Protein AF-W1XXR9-F1 (afdb_monomer_lite)

Radius of gyration: 25.76 Å; chains: 1; bounding box: 53×36×59 Å

Foldseek 3Di:
DLVVCVVVVHDDDDQFPDDDSVPDDDDDWGAGDPPPPRGRPTDVVSVVVVQVVCVVVVVDHDDDDDPDDDDDPDDPDPPDQDQQKDQDPVRDIDGDDPVPDDPDD

InterPro domains:
  IPR002300 Aminoacyl-tRNA synthetase, class Ia [PF00133] (65-92)
  IPR002302 Leucine-tRNA ligase [PTHR43740] (1-105)
  IPR009008 Valyl/Leucyl/Isoleucyl-tRNA synthetase, editing domain [G3DSA:3.90.740.10] (1-72)
  IPR009008 Valyl/Leucyl/Isoleucyl-tRNA synthetase, editing domain [SSF50677] (1-66)
  IPR025709 Leucyl-tRNA synthetase, editing domain [PF13603] (1-55)

Sequence (105 aa):
DWEFAKQFSLPIVEVLEGGNVAEAAYTEDGLHVNSDFLNGLNKEEAIAKIVSWLEEKGFGQEKVTYRLRDWLFSRQRYWGEPIPIIHWEDGTSTAVPESELPLVL

Secondary structure (DSSP, 8-state):
-HHHHHHTT------BTT--TTTS---S---B-S-GGGTT--HHHHHHHHHHHHHHTTS-------S--------S-SSSPPP-EEE-TTS-EEEPPGGG-----

Structure (mmCIF, N/CA/C/O backbone):
data_AF-W1XXR9-F1
#
_entry.id   AF-W1XXR9-F1
#
loop_
_atom_site.group_PDB
_atom_site.id
_atom_site.type_symbol
_atom_site.label_atom_id
_atom_site.label_alt_id
_atom_site.label_comp_id
_atom_site.label_asym_id
_atom_site.label_entity_id
_atom_site.label_seq_id
_atom_site.pdbx_PDB_ins_code
_atom_site.Cartn_x
_atom_site.Cartn_y
_atom_site.Cartn_z
_atom_site.occupancy
_atom_site.B_iso_or_equiv
_atom_site.auth_seq_id
_atom_site.auth_comp_id
_atom_site.auth_asym_id
_atom_site.auth_atom_id
_atom_site.pdbx_PDB_model_num
ATOM 1 N N . ASP A 1 1 ? 3.144 -12.003 -11.633 1.00 92.12 1 ASP A N 1
ATOM 2 C CA . ASP A 1 1 ? 2.801 -11.377 -12.931 1.00 92.12 1 ASP A CA 1
ATOM 3 C C . ASP A 1 1 ? 3.331 -12.143 -14.128 1.00 92.12 1 ASP A C 1
ATOM 5 O O . ASP A 1 1 ? 2.518 -12.580 -14.928 1.00 92.12 1 ASP A O 1
ATOM 9 N N . TRP A 1 2 ? 4.641 -12.387 -14.238 1.00 94.62 2 TRP A N 1
ATOM 10 C CA . TRP A 1 2 ? 5.216 -13.131 -15.371 1.00 94.62 2 TRP A CA 1
ATOM 11 C C . TRP A 1 2 ? 4.594 -14.519 -15.599 1.00 94.62 2 TRP A C 1
ATOM 13 O O . TRP A 1 2 ? 4.170 -14.826 -16.710 1.00 94.62 2 TRP A O 1
ATOM 23 N N . GLU A 1 3 ? 4.460 -15.333 -14.544 1.00 94.38 3 GLU A N 1
ATOM 24 C CA . GLU A 1 3 ? 3.844 -16.669 -14.641 1.00 94.38 3 GLU A CA 1
ATOM 25 C C . GLU A 1 3 ? 2.392 -16.595 -15.131 1.00 94.38 3 GLU A C 1
ATOM 27 O O . GLU A 1 3 ? 1.986 -17.354 -16.009 1.00 94.38 3 GLU A O 1
ATOM 32 N N . PHE A 1 4 ? 1.629 -15.633 -14.605 1.00 96.94 4 PHE A N 1
ATOM 33 C CA . PHE A 1 4 ? 0.248 -15.382 -15.005 1.00 96.94 4 PHE A CA 1
ATOM 34 C C . PHE A 1 4 ? 0.176 -14.949 -16.475 1.00 96.94 4 PHE A C 1
ATOM 36 O O . PHE A 1 4 ? -0.567 -15.535 -17.257 1.00 96.94 4 PHE A O 1
ATOM 43 N N . ALA A 1 5 ? 0.994 -13.978 -16.886 1.00 96.31 5 ALA A N 1
ATOM 44 C CA . ALA A 1 5 ? 1.048 -13.521 -18.270 1.00 96.31 5 ALA A CA 1
ATOM 45 C C . ALA A 1 5 ? 1.404 -14.664 -19.231 1.00 96.31 5 ALA A C 1
ATOM 47 O O . ALA A 1 5 ? 0.758 -14.815 -20.264 1.00 96.31 5 ALA A O 1
ATOM 48 N N . LYS A 1 6 ? 2.351 -15.533 -18.858 1.00 94.31 6 LYS A N 1
ATOM 49 C CA . LYS A 1 6 ? 2.723 -16.713 -19.645 1.00 94.31 6 LYS A CA 1
ATOM 50 C C . LYS A 1 6 ? 1.583 -17.725 -19.747 1.00 94.31 6 LYS A C 1
ATOM 52 O O . LYS A 1 6 ? 1.295 -18.207 -20.840 1.00 94.31 6 LYS A O 1
ATOM 57 N N . GLN A 1 7 ? 0.910 -18.020 -18.636 1.00 96.94 7 GLN A N 1
ATOM 58 C CA . GLN A 1 7 ? -0.226 -18.945 -18.609 1.00 96.94 7 GLN A CA 1
ATOM 59 C C . GLN A 1 7 ? -1.379 -18.465 -19.500 1.00 96.94 7 GLN A C 1
ATOM 61 O O . GLN A 1 7 ? -2.002 -19.271 -20.189 1.00 96.94 7 GLN A O 1
ATOM 66 N N . PHE A 1 8 ? -1.653 -17.161 -19.503 1.00 97.25 8 PHE A N 1
ATOM 67 C CA . PHE A 1 8 ? -2.769 -16.566 -20.241 1.00 97.25 8 PHE A CA 1
ATOM 68 C C . PHE A 1 8 ? -2.366 -15.943 -21.584 1.00 97.25 8 PHE A C 1
ATOM 70 O O . PHE A 1 8 ? -3.191 -15.294 -22.220 1.00 97.25 8 PHE A O 1
ATOM 77 N N . SER A 1 9 ? -1.129 -16.168 -22.043 1.00 95.06 9 SER A N 1
ATOM 78 C CA . SER A 1 9 ? -0.599 -15.622 -23.305 1.00 95.06 9 SER A CA 1
ATOM 79 C C . SER A 1 9 ? -0.758 -14.099 -23.431 1.00 95.06 9 SER A C 1
ATOM 81 O O . SER A 1 9 ? -1.092 -13.578 -24.496 1.00 95.06 9 SER A O 1
ATOM 83 N N . LEU A 1 10 ? -0.538 -13.377 -22.332 1.00 96.31 10 LEU A N 1
ATOM 84 C CA . LEU A 1 10 ? -0.545 -11.918 -22.308 1.00 96.31 10 LEU A CA 1
ATOM 85 C C . LEU A 1 10 ? 0.823 -11.363 -22.741 1.00 96.31 10 LEU A C 1
ATOM 87 O O . LEU A 1 10 ? 1.845 -12.010 -22.497 1.00 96.31 10 LEU A O 1
ATOM 91 N N . PRO A 1 11 ? 0.873 -10.162 -23.350 1.00 94.69 11 PRO A N 1
ATOM 92 C CA . PRO A 1 11 ? 2.131 -9.524 -23.720 1.00 94.69 11 PRO A CA 1
ATOM 93 C C . PRO A 1 11 ? 3.033 -9.276 -22.506 1.00 94.69 11 PRO A C 1
ATOM 95 O O . PRO A 1 11 ? 2.577 -8.775 -21.478 1.00 94.69 11 PRO A O 1
ATOM 98 N N . ILE A 1 12 ? 4.322 -9.580 -22.654 1.00 94.69 12 ILE A N 1
ATOM 99 C CA . ILE A 1 12 ? 5.363 -9.287 -21.665 1.00 94.69 12 ILE A CA 1
ATOM 100 C C . ILE A 1 12 ? 6.339 -8.313 -22.325 1.00 94.69 12 ILE A C 1
ATOM 102 O O . ILE A 1 12 ? 6.987 -8.664 -23.309 1.00 94.69 12 ILE A O 1
ATOM 106 N N . VAL A 1 13 ? 6.399 -7.084 -21.812 1.00 92.75 13 VAL A N 1
ATOM 107 C CA . VAL A 1 13 ? 7.263 -6.016 -22.331 1.00 92.75 13 VAL A CA 1
ATOM 108 C C . VAL A 1 13 ? 8.407 -5.795 -21.354 1.00 92.75 13 VAL A C 1
ATOM 110 O O . VAL A 1 13 ? 8.188 -5.631 -20.156 1.00 92.75 13 VAL A O 1
ATOM 113 N N . GLU A 1 1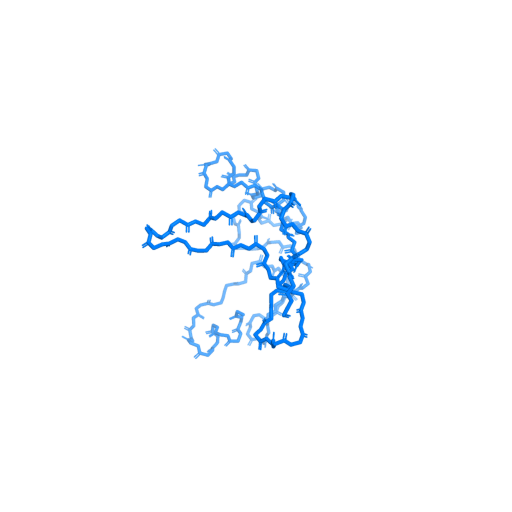4 ? 9.627 -5.795 -21.874 1.00 92.88 14 GLU A N 1
ATOM 114 C CA . GLU A 1 14 ? 10.818 -5.464 -21.104 1.00 92.88 14 GLU A CA 1
ATOM 115 C C . GLU A 1 14 ? 10.910 -3.951 -20.895 1.00 92.88 14 GLU A C 1
ATOM 117 O O . GLU A 1 14 ? 10.875 -3.184 -21.860 1.00 92.88 14 GLU A O 1
ATOM 122 N N . VAL A 1 15 ? 11.043 -3.536 -19.634 1.00 94.19 15 VAL A N 1
ATOM 123 C CA . VAL A 1 15 ? 11.200 -2.124 -19.243 1.00 94.19 15 VAL A CA 1
ATOM 124 C C . VAL A 1 15 ? 12.493 -1.842 -18.475 1.00 94.19 15 VAL A C 1
ATOM 126 O O . VAL A 1 15 ? 12.798 -0.685 -18.207 1.00 94.19 15 VAL A O 1
ATOM 129 N N . LEU A 1 16 ? 13.263 -2.879 -18.141 1.00 92.94 16 LEU A N 1
ATOM 130 C CA . LEU A 1 16 ? 14.564 -2.796 -17.476 1.00 92.94 16 LEU A CA 1
ATOM 131 C C . LEU A 1 16 ? 15.566 -3.660 -18.240 1.00 92.94 16 LEU A C 1
ATOM 133 O O . LEU A 1 16 ? 15.253 -4.799 -18.580 1.00 92.94 16 LEU A O 1
ATOM 137 N N . GLU A 1 17 ? 16.761 -3.131 -18.483 1.00 91.88 17 GLU A N 1
ATOM 138 C CA . GLU A 1 17 ? 17.855 -3.884 -19.100 1.00 91.88 17 GLU A CA 1
ATOM 139 C C . GLU A 1 17 ? 18.424 -4.955 -18.159 1.00 91.88 17 GLU A C 1
ATOM 141 O O . GLU A 1 17 ? 18.409 -4.805 -16.938 1.00 91.88 17 GLU A O 1
ATOM 146 N N . GLY A 1 18 ? 19.010 -6.005 -18.744 1.00 83.94 18 GLY A N 1
ATOM 147 C CA . GLY A 1 18 ? 19.790 -7.018 -18.020 1.00 83.94 18 GLY A CA 1
ATOM 148 C C . GLY A 1 18 ? 19.042 -8.317 -17.711 1.00 83.94 18 GLY A C 1
ATOM 149 O O . GLY A 1 18 ? 19.646 -9.249 -17.178 1.00 83.94 18 GLY A O 1
ATOM 150 N N . GLY A 1 19 ? 17.759 -8.404 -18.066 1.00 83.00 19 GLY A N 1
ATOM 151 C CA . GLY A 1 19 ? 16.938 -9.603 -17.916 1.00 83.00 19 GLY A CA 1
ATOM 152 C C . GLY A 1 19 ? 16.718 -10.381 -19.215 1.00 83.00 19 GLY A C 1
ATOM 153 O O . GLY A 1 19 ? 17.071 -9.943 -20.304 1.00 83.00 19 GLY A O 1
ATOM 154 N N . ASN A 1 20 ? 16.092 -11.556 -19.096 1.00 87.06 20 ASN A N 1
ATOM 155 C CA . ASN A 1 20 ? 15.488 -12.265 -20.223 1.00 87.06 20 ASN A CA 1
ATOM 156 C C . ASN A 1 20 ? 14.029 -12.598 -19.890 1.00 87.06 20 ASN A C 1
ATOM 158 O O . ASN A 1 20 ? 13.735 -13.593 -19.220 1.00 87.06 20 ASN A O 1
ATOM 162 N N . VAL A 1 21 ? 13.109 -11.781 -20.407 1.00 86.19 21 VAL A N 1
ATOM 163 C CA . VAL A 1 21 ? 11.664 -11.926 -20.172 1.00 86.19 21 VAL A CA 1
ATOM 164 C C . VAL A 1 21 ? 11.071 -13.227 -20.725 1.00 86.19 21 VAL A C 1
ATOM 166 O O . VAL A 1 21 ? 9.950 -13.574 -20.365 1.00 86.19 21 VAL A O 1
ATOM 169 N N . ALA A 1 22 ? 11.776 -13.975 -21.581 1.00 84.06 22 ALA A N 1
ATOM 170 C CA . ALA A 1 22 ? 11.312 -15.283 -22.051 1.00 84.06 22 ALA A CA 1
ATOM 171 C C . ALA A 1 22 ? 11.514 -16.398 -21.006 1.00 84.06 22 ALA A C 1
ATOM 173 O O . ALA A 1 22 ? 10.790 -17.402 -21.017 1.00 84.06 22 ALA A O 1
ATOM 174 N N . GLU A 1 23 ? 12.474 -16.220 -20.097 1.00 88.88 23 GLU A N 1
ATOM 175 C CA . GLU A 1 23 ? 12.878 -17.221 -19.106 1.00 88.88 23 GLU A CA 1
ATOM 176 C C . GLU A 1 23 ? 12.270 -16.959 -17.729 1.00 88.88 23 GLU A C 1
ATOM 178 O O . GLU A 1 23 ? 11.730 -17.889 -17.128 1.00 88.88 23 GLU A O 1
ATOM 183 N N . ALA A 1 24 ? 12.330 -15.712 -17.249 1.00 91.44 24 ALA A N 1
ATOM 184 C CA . ALA A 1 24 ? 11.826 -15.321 -15.935 1.00 91.44 24 ALA A CA 1
ATOM 185 C C . ALA A 1 24 ? 11.537 -13.811 -15.845 1.00 91.44 24 ALA A C 1
ATOM 187 O O . ALA A 1 24 ? 11.934 -13.022 -16.702 1.00 91.44 24 ALA A O 1
ATOM 188 N N . ALA A 1 25 ? 10.862 -13.399 -14.768 1.00 92.12 25 ALA A N 1
ATOM 189 C CA . ALA A 1 25 ? 10.764 -11.987 -14.407 1.00 92.12 25 ALA A CA 1
ATOM 190 C C . ALA A 1 25 ? 12.126 -11.463 -13.930 1.00 92.12 25 ALA A C 1
ATOM 192 O O . ALA A 1 25 ? 12.770 -12.098 -13.095 1.00 92.12 25 ALA A O 1
ATOM 193 N N . TYR A 1 26 ? 12.530 -10.287 -14.409 1.00 92.19 26 TYR A N 1
ATOM 194 C CA . TYR A 1 26 ? 13.707 -9.591 -13.898 1.00 92.19 26 TYR A CA 1
ATOM 195 C C . TYR A 1 26 ? 13.328 -8.755 -12.668 1.00 92.19 26 TYR A C 1
ATOM 197 O O . TYR A 1 26 ? 12.450 -7.898 -12.754 1.00 92.19 26 TYR A O 1
ATOM 205 N N . THR A 1 27 ? 13.944 -9.042 -11.519 1.00 90.19 27 THR A N 1
ATOM 206 C CA . THR A 1 27 ? 13.625 -8.406 -10.223 1.00 90.19 27 THR A CA 1
ATOM 207 C C . THR A 1 27 ? 14.724 -7.496 -9.691 1.00 90.19 27 THR A C 1
ATOM 209 O O . THR A 1 27 ? 14.514 -6.820 -8.683 1.00 90.19 27 THR A O 1
ATOM 212 N N . GLU A 1 28 ? 15.879 -7.499 -10.347 1.00 89.44 28 GLU A N 1
ATOM 213 C CA . GLU A 1 28 ? 17.032 -6.689 -9.973 1.00 89.44 28 GLU A CA 1
ATOM 214 C C . GLU A 1 28 ? 16.937 -5.279 -10.571 1.00 89.44 28 GLU A C 1
ATOM 216 O O . GLU A 1 28 ? 16.003 -4.940 -11.305 1.00 89.44 28 GLU A O 1
ATOM 221 N N . ASP A 1 29 ? 17.912 -4.444 -10.231 1.00 88.31 29 ASP A N 1
ATOM 222 C CA . ASP A 1 29 ? 17.985 -3.072 -10.709 1.00 88.31 29 ASP A CA 1
ATOM 223 C C . ASP A 1 29 ? 18.755 -2.998 -12.035 1.00 88.31 29 ASP A C 1
ATOM 225 O O . ASP A 1 29 ? 19.856 -3.533 -12.172 1.00 88.31 29 ASP A O 1
ATOM 229 N N . GLY A 1 30 ? 18.180 -2.284 -13.001 1.00 90.25 30 GLY A N 1
ATOM 230 C CA . GLY A 1 30 ? 18.761 -2.026 -14.315 1.00 90.25 30 GLY A CA 1
ATOM 231 C C . GLY A 1 30 ? 18.409 -0.624 -14.808 1.00 90.25 30 GLY A C 1
ATOM 232 O O . GLY A 1 30 ? 17.679 0.121 -14.145 1.00 90.25 30 GLY A O 1
ATOM 233 N N . LEU A 1 31 ? 18.934 -0.252 -15.974 1.00 94.75 31 LEU A N 1
ATOM 234 C CA . LEU A 1 31 ? 18.515 0.974 -16.650 1.00 94.75 31 LEU A CA 1
ATOM 235 C C . LEU A 1 31 ? 17.144 0.767 -17.286 1.00 94.75 31 LEU A C 1
ATOM 237 O O . LEU A 1 31 ? 16.858 -0.303 -17.826 1.00 94.75 31 LEU A O 1
ATOM 241 N N . HIS A 1 32 ? 16.301 1.795 -17.241 1.00 95.62 32 HIS A N 1
ATOM 242 C CA . HIS A 1 32 ? 15.008 1.738 -17.910 1.00 95.62 32 HIS A CA 1
ATOM 243 C C . HIS A 1 32 ? 15.165 1.765 -19.434 1.00 95.62 32 HIS A C 1
ATOM 245 O O . HIS A 1 32 ? 15.907 2.587 -19.979 1.00 95.62 32 HIS A O 1
ATOM 251 N N . VAL A 1 33 ? 14.407 0.905 -20.113 1.00 95.25 33 VAL A N 1
ATOM 252 C CA . VAL A 1 33 ? 14.245 0.850 -21.576 1.00 95.25 33 VAL A CA 1
ATOM 253 C C . VAL A 1 33 ? 12.768 0.808 -21.938 1.00 95.25 33 VAL A C 1
ATOM 255 O O . VAL A 1 33 ? 11.918 0.550 -21.087 1.00 95.25 33 VAL A O 1
ATOM 258 N N . ASN A 1 34 ? 12.434 1.099 -23.199 1.00 94.38 34 ASN A N 1
ATOM 259 C CA . ASN A 1 34 ? 11.050 1.119 -23.698 1.00 94.38 34 ASN A CA 1
ATOM 260 C C . ASN A 1 34 ? 10.083 1.981 -22.848 1.00 94.38 34 ASN A C 1
ATOM 262 O O . ASN A 1 34 ? 8.879 1.745 -22.842 1.00 94.38 34 ASN A O 1
ATOM 266 N N . SER A 1 35 ? 10.613 2.990 -22.148 1.00 94.75 35 SER A N 1
ATOM 267 C CA . SER A 1 35 ? 9.932 3.802 -21.126 1.00 94.75 35 SER A CA 1
ATOM 268 C C . SER A 1 35 ? 10.018 5.314 -21.410 1.00 94.75 35 SER A C 1
ATOM 270 O O . SER A 1 35 ? 9.955 6.141 -20.500 1.00 94.75 35 SER A O 1
ATOM 272 N N . ASP A 1 36 ? 10.168 5.685 -22.686 1.00 95.25 36 ASP A N 1
ATOM 273 C CA . ASP A 1 36 ? 10.160 7.069 -23.188 1.00 95.25 36 ASP A CA 1
ATOM 274 C C . ASP A 1 36 ? 11.133 8.004 -22.429 1.00 95.25 36 ASP A C 1
ATOM 276 O O . ASP A 1 36 ? 12.342 7.761 -22.407 1.00 95.25 36 ASP A O 1
ATOM 280 N N . PHE A 1 37 ? 10.633 9.047 -21.760 1.00 95.56 37 PHE A N 1
ATOM 281 C CA . PHE A 1 37 ? 11.432 10.029 -21.018 1.00 95.56 37 PHE A CA 1
ATOM 282 C C . PHE A 1 37 ? 12.121 9.476 -19.756 1.00 95.56 37 PHE A C 1
ATOM 284 O O . PHE A 1 37 ? 12.862 10.218 -19.096 1.00 95.56 37 PHE A O 1
ATOM 291 N N . LEU A 1 38 ? 11.860 8.217 -19.393 1.00 96.81 38 LEU A N 1
ATOM 292 C CA . LEU A 1 38 ? 12.539 7.500 -18.311 1.00 96.81 38 LEU A CA 1
ATOM 293 C C . LEU A 1 38 ? 13.730 6.671 -18.809 1.00 96.81 38 LEU A C 1
ATOM 295 O O . LEU A 1 38 ? 14.511 6.200 -17.987 1.00 96.81 38 LEU A O 1
ATOM 299 N N . ASN A 1 39 ? 13.885 6.494 -20.126 1.00 96.06 39 ASN A N 1
ATOM 300 C CA . ASN A 1 39 ? 14.957 5.675 -20.688 1.00 96.06 39 ASN A CA 1
ATOM 301 C C . ASN A 1 39 ? 16.345 6.137 -20.216 1.00 96.06 39 ASN A C 1
ATOM 303 O O . ASN A 1 39 ? 16.643 7.333 -20.211 1.00 96.06 39 ASN A O 1
ATOM 307 N N . GLY A 1 40 ? 17.200 5.178 -19.856 1.00 95.19 40 GLY A N 1
ATOM 308 C CA . GLY A 1 40 ? 18.568 5.422 -19.389 1.00 95.19 40 GLY A CA 1
ATOM 309 C C . GLY A 1 40 ? 18.688 5.882 -17.933 1.00 95.19 40 GLY A C 1
ATOM 310 O O . GLY A 1 40 ? 19.808 6.058 -17.460 1.00 95.19 40 GLY A O 1
ATOM 311 N N . LEU A 1 41 ? 17.576 6.057 -17.213 1.00 95.62 41 LEU A N 1
ATOM 312 C CA . LEU A 1 41 ? 17.595 6.325 -15.775 1.00 95.62 41 LEU A CA 1
ATOM 313 C C . LEU A 1 41 ? 17.697 5.024 -14.979 1.00 95.62 41 LEU A C 1
ATOM 315 O O . LEU A 1 41 ? 17.122 3.994 -15.355 1.00 95.62 41 LEU A O 1
ATOM 319 N N . ASN A 1 42 ? 18.388 5.094 -13.841 1.00 94.19 42 ASN A N 1
ATOM 320 C CA . ASN A 1 42 ? 18.352 4.025 -12.849 1.00 94.19 42 ASN A CA 1
ATOM 321 C C . ASN A 1 42 ? 16.983 3.987 -12.143 1.00 94.19 42 ASN A C 1
ATOM 323 O O . ASN A 1 42 ? 16.125 4.853 -12.333 1.00 94.19 42 ASN A O 1
ATOM 327 N N . LYS A 1 43 ? 16.763 2.960 -11.322 1.00 92.31 43 LYS A N 1
ATOM 328 C CA . LYS A 1 43 ? 15.478 2.733 -10.656 1.00 92.31 43 LYS A CA 1
ATOM 329 C C . LYS A 1 43 ? 15.040 3.869 -9.739 1.00 92.31 43 LYS A C 1
ATOM 331 O O . LYS A 1 43 ? 13.886 4.281 -9.802 1.00 92.31 43 LYS A O 1
ATOM 336 N N . GLU A 1 44 ? 15.940 4.370 -8.904 1.00 94.19 44 GLU A N 1
ATOM 337 C CA . GLU A 1 44 ? 15.627 5.414 -7.928 1.00 94.19 44 GLU A CA 1
ATOM 338 C C . GLU A 1 44 ? 15.268 6.737 -8.623 1.00 94.19 44 GLU A C 1
ATOM 340 O O . GLU A 1 44 ? 14.227 7.333 -8.340 1.00 94.19 44 GLU A O 1
ATOM 345 N N . GLU A 1 45 ? 16.065 7.140 -9.615 1.00 95.94 45 GLU A N 1
ATOM 346 C CA . GLU A 1 45 ? 15.833 8.339 -10.424 1.00 95.94 45 GLU A CA 1
ATOM 347 C C . GLU A 1 45 ? 14.540 8.242 -11.240 1.00 95.94 45 GLU A C 1
ATOM 349 O O . GLU A 1 45 ? 13.772 9.205 -11.312 1.00 95.94 45 GLU A O 1
ATOM 354 N N . ALA A 1 46 ? 14.274 7.079 -11.844 1.00 96.44 46 ALA A N 1
ATOM 355 C CA . ALA A 1 46 ? 13.067 6.856 -12.628 1.00 96.44 46 ALA A CA 1
ATOM 356 C C . ALA A 1 46 ? 11.804 6.919 -11.759 1.00 96.44 46 ALA A C 1
ATOM 358 O O . ALA A 1 46 ? 10.830 7.552 -12.170 1.00 96.44 46 ALA A O 1
ATOM 359 N N . ILE A 1 47 ? 11.830 6.328 -10.555 1.00 95.69 47 ILE A N 1
ATOM 360 C CA . ILE A 1 47 ? 10.717 6.386 -9.594 1.00 95.69 47 ILE A CA 1
ATOM 361 C C . ILE A 1 47 ? 10.447 7.835 -9.178 1.00 95.69 47 ILE A C 1
ATOM 363 O O . ILE A 1 47 ? 9.307 8.289 -9.265 1.00 95.69 47 ILE A O 1
ATOM 367 N N . ALA A 1 48 ? 11.477 8.591 -8.791 1.00 96.31 48 ALA A N 1
ATOM 368 C CA . ALA A 1 48 ? 11.295 9.990 -8.407 1.00 96.31 48 ALA A CA 1
ATOM 369 C C . ALA A 1 48 ? 10.710 10.827 -9.562 1.00 96.31 48 ALA A C 1
ATOM 371 O O . ALA A 1 48 ? 9.778 11.613 -9.373 1.00 96.31 48 ALA A O 1
ATOM 372 N N . LYS A 1 49 ? 11.208 10.616 -10.787 1.00 97.12 49 LYS A N 1
ATOM 373 C CA . LYS A 1 49 ? 10.767 11.356 -11.974 1.00 97.12 49 LYS A CA 1
ATOM 374 C C . LYS A 1 49 ? 9.330 11.028 -12.380 1.00 97.12 49 LYS A C 1
ATOM 376 O O . LYS A 1 49 ? 8.578 11.944 -12.710 1.00 97.12 49 LYS A O 1
ATOM 381 N N . ILE A 1 50 ? 8.935 9.751 -12.372 1.00 96.69 50 ILE A N 1
ATOM 382 C CA . ILE A 1 50 ? 7.571 9.361 -12.756 1.00 96.69 50 ILE A CA 1
ATOM 383 C C . ILE A 1 50 ? 6.540 9.801 -11.715 1.00 96.69 50 ILE A C 1
ATOM 385 O O . ILE A 1 50 ? 5.456 10.222 -12.104 1.00 96.69 50 ILE A O 1
ATOM 389 N N . VAL A 1 51 ? 6.876 9.777 -10.419 1.00 97.12 51 VAL A N 1
ATOM 390 C CA . VAL A 1 51 ? 5.990 10.277 -9.354 1.00 97.12 51 VAL A CA 1
ATOM 391 C C . VAL A 1 51 ? 5.715 11.768 -9.547 1.00 97.12 51 VAL A C 1
ATOM 393 O O . VAL A 1 51 ? 4.552 12.150 -9.661 1.00 97.12 51 VAL A O 1
ATOM 396 N N . SER A 1 52 ? 6.765 12.582 -9.710 1.00 96.94 52 SER A N 1
ATOM 397 C CA . SER A 1 52 ? 6.621 14.021 -9.980 1.00 96.94 52 SER A CA 1
ATOM 398 C C . SER A 1 52 ? 5.788 14.284 -11.239 1.00 96.94 52 SER A C 1
ATOM 400 O O . SER A 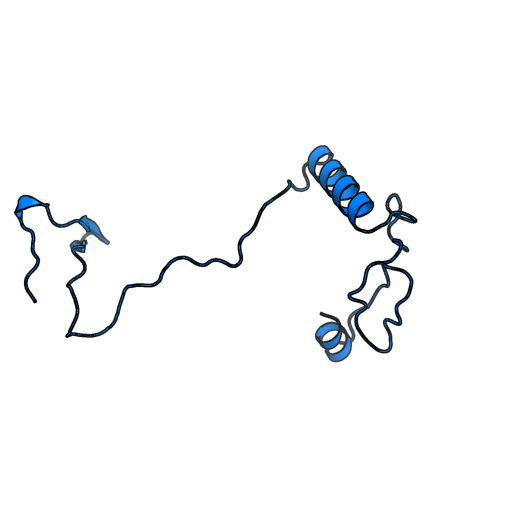1 52 ? 4.914 15.147 -11.246 1.00 96.94 52 SER A O 1
ATOM 402 N N . TRP A 1 53 ? 6.012 13.516 -12.309 1.00 97.69 53 TRP A N 1
ATOM 403 C CA . TRP A 1 53 ? 5.249 13.663 -13.549 1.00 97.69 53 TRP A CA 1
ATOM 404 C C . TRP A 1 53 ? 3.765 13.293 -13.378 1.00 97.69 53 TRP A C 1
ATOM 406 O O . TRP A 1 53 ? 2.894 13.984 -13.907 1.00 97.69 53 TRP A O 1
ATOM 416 N N . LEU A 1 54 ? 3.454 12.220 -12.640 1.00 97.56 54 LEU A N 1
ATOM 417 C CA . LEU A 1 54 ? 2.074 11.794 -12.377 1.00 97.56 54 LEU A CA 1
ATOM 418 C C . LEU A 1 54 ? 1.308 12.829 -11.545 1.00 97.56 54 LEU A C 1
ATOM 420 O O . LEU A 1 54 ? 0.132 13.076 -11.827 1.00 97.56 54 LEU A O 1
ATOM 424 N N . GLU A 1 55 ? 1.974 13.452 -10.573 1.00 97.38 55 GLU A N 1
ATOM 425 C CA . GLU A 1 55 ? 1.420 14.532 -9.751 1.00 97.38 55 GLU A CA 1
ATOM 426 C C . GLU A 1 55 ? 1.131 15.785 -10.577 1.00 97.38 55 GLU A C 1
ATOM 428 O O . GLU A 1 55 ? 0.013 16.301 -10.546 1.00 97.38 55 GLU A O 1
ATOM 433 N N . GLU A 1 56 ? 2.088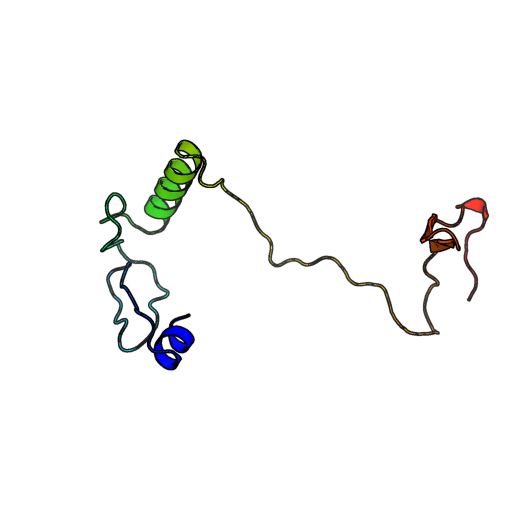 16.228 -11.398 1.00 97.31 56 GLU A N 1
ATOM 434 C CA . GLU A 1 56 ? 1.915 17.383 -12.288 1.00 97.31 56 GLU A CA 1
ATOM 435 C C . GLU A 1 56 ? 0.754 17.206 -13.277 1.00 97.31 56 GLU A C 1
ATOM 437 O O . GLU A 1 56 ? 0.086 18.175 -13.649 1.00 97.31 56 GLU A O 1
ATOM 442 N N . LYS A 1 57 ? 0.502 15.971 -13.723 1.00 97.19 57 LYS A N 1
ATOM 443 C CA . LYS A 1 57 ? -0.606 15.645 -14.631 1.00 97.19 57 LYS A CA 1
ATOM 444 C C . LYS A 1 57 ? -1.932 15.378 -13.921 1.00 97.19 57 LYS A C 1
ATOM 446 O O . LYS A 1 57 ? -2.951 15.267 -14.600 1.00 97.19 57 LYS A O 1
ATOM 451 N N . GLY A 1 58 ? -1.940 15.278 -12.592 1.00 97.19 58 GLY A N 1
ATOM 452 C CA . GLY A 1 58 ? -3.127 14.916 -11.817 1.00 97.19 58 GLY A CA 1
ATOM 453 C C . GLY A 1 58 ? -3.578 13.465 -12.023 1.00 97.19 58 GLY A C 1
ATOM 454 O O . GLY A 1 58 ? -4.754 13.159 -11.841 1.00 97.19 58 GLY A O 1
ATOM 455 N N . PHE A 1 59 ? -2.668 12.571 -12.424 1.00 97.19 59 PHE A N 1
ATOM 456 C CA . PHE A 1 59 ? -2.946 11.140 -12.608 1.00 97.19 59 PHE A CA 1
ATOM 457 C C . PHE A 1 59 ? -2.662 10.300 -11.359 1.00 97.19 59 PHE A C 1
ATOM 459 O O . PHE A 1 59 ? -3.016 9.122 -11.314 1.00 97.19 59 PHE A O 1
ATOM 466 N N . GLY A 1 60 ? -2.048 10.890 -10.337 1.00 94.94 60 GLY A N 1
ATOM 467 C CA . GLY A 1 60 ? -1.764 10.221 -9.078 1.00 94.94 60 GLY A CA 1
ATOM 468 C C . GLY A 1 60 ? -0.992 11.116 -8.122 1.00 94.94 60 GLY A C 1
ATOM 469 O O . GLY A 1 60 ? -0.762 12.285 -8.408 1.00 94.94 60 GLY A O 1
ATOM 470 N N . GLN A 1 61 ? -0.615 10.539 -6.985 1.00 95.56 61 GLN A N 1
ATOM 471 C CA . GLN A 1 61 ? 0.224 11.168 -5.970 1.00 95.56 61 GLN A CA 1
ATOM 472 C C . GLN A 1 61 ? 1.051 10.109 -5.246 1.00 95.56 61 GLN A C 1
ATOM 474 O O . GLN A 1 61 ? 0.665 8.932 -5.224 1.00 95.56 61 GLN A O 1
ATOM 479 N N . GLU A 1 62 ? 2.153 10.518 -4.624 1.00 96.00 62 GLU A N 1
ATOM 480 C CA . GLU A 1 62 ? 2.939 9.632 -3.774 1.00 96.00 62 GLU A CA 1
ATOM 481 C C . GLU A 1 62 ? 2.091 9.061 -2.622 1.00 96.00 62 GLU A C 1
ATOM 483 O O . GLU A 1 62 ? 1.250 9.733 -2.011 1.00 96.00 62 GLU A O 1
ATOM 488 N N . LYS A 1 63 ? 2.303 7.777 -2.315 1.00 96.56 63 LYS A N 1
ATOM 489 C CA . LYS A 1 63 ? 1.635 7.100 -1.205 1.00 96.56 63 LYS A CA 1
ATOM 490 C C . LYS A 1 63 ? 2.582 6.146 -0.495 1.00 96.56 63 LYS A C 1
ATOM 492 O O . LYS A 1 63 ? 3.033 5.158 -1.068 1.00 96.56 63 LYS A O 1
ATOM 497 N N . VAL A 1 64 ? 2.774 6.376 0.799 1.00 96.19 64 VAL A N 1
ATOM 498 C CA . VAL A 1 64 ? 3.458 5.431 1.685 1.00 96.19 64 VAL A CA 1
ATOM 499 C C . VAL A 1 64 ? 2.471 4.350 2.126 1.00 96.19 64 VAL A C 1
ATOM 501 O O . VAL A 1 64 ? 1.356 4.643 2.563 1.00 96.19 64 VAL A O 1
ATOM 504 N N . THR A 1 65 ? 2.871 3.083 2.015 1.00 96.69 65 THR A N 1
ATOM 505 C CA . THR A 1 65 ? 2.057 1.934 2.436 1.00 96.69 65 THR A CA 1
ATOM 506 C C . THR A 1 65 ? 2.831 1.031 3.381 1.00 96.69 65 THR A C 1
ATOM 508 O O . THR A 1 65 ? 4.041 0.869 3.237 1.00 96.69 65 THR A O 1
ATOM 511 N N . TYR A 1 66 ? 2.123 0.398 4.313 1.00 96.31 66 TYR A N 1
ATOM 512 C CA . TYR A 1 66 ? 2.704 -0.534 5.272 1.00 96.31 66 TYR A CA 1
ATOM 513 C C . TYR A 1 66 ? 2.159 -1.940 5.042 1.00 96.31 66 TYR A C 1
ATOM 515 O O . TYR A 1 66 ? 0.986 -2.126 4.728 1.00 96.31 66 TYR A O 1
ATOM 523 N N . ARG A 1 67 ? 3.007 -2.952 5.262 1.00 96.69 67 ARG A N 1
ATOM 524 C CA . ARG A 1 67 ? 2.562 -4.354 5.329 1.00 96.69 67 ARG A CA 1
ATOM 525 C C . ARG A 1 67 ? 1.821 -4.667 6.639 1.00 96.69 67 ARG A C 1
ATOM 527 O O . ARG A 1 67 ? 1.166 -5.706 6.730 1.00 96.69 67 ARG A O 1
ATOM 534 N N . LEU A 1 68 ? 1.945 -3.793 7.643 1.00 97.00 68 LEU A N 1
ATOM 535 C CA . LEU A 1 68 ? 1.201 -3.871 8.897 1.00 97.00 68 LEU A CA 1
ATOM 536 C C . LEU A 1 68 ? -0.3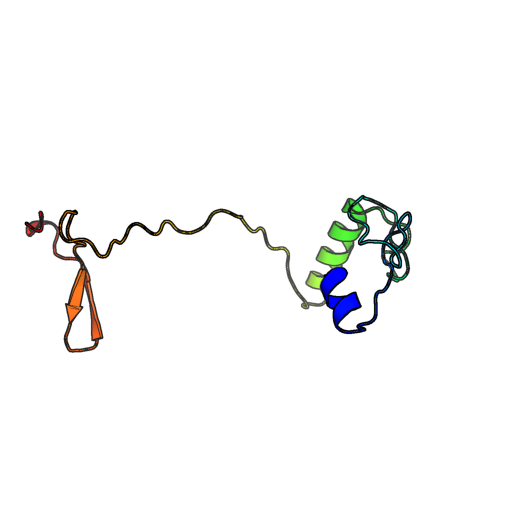02 -3.840 8.606 1.00 97.00 68 LEU A C 1
ATOM 538 O O . LEU A 1 68 ? -0.765 -3.067 7.771 1.00 97.00 68 LEU A O 1
ATOM 542 N N . ARG A 1 69 ? -1.046 -4.702 9.293 1.00 96.31 69 ARG A N 1
ATOM 543 C CA . ARG A 1 69 ? -2.501 -4.795 9.187 1.00 96.31 69 ARG A CA 1
ATOM 544 C C . ARG A 1 69 ? -3.125 -4.385 10.504 1.00 96.31 69 ARG A C 1
ATOM 546 O O . ARG A 1 69 ? -2.491 -4.524 11.551 1.00 96.31 69 ARG A O 1
ATOM 553 N N . ASP A 1 70 ? -4.379 -3.969 10.432 1.00 96.62 70 ASP A N 1
ATOM 554 C CA . ASP A 1 70 ? -5.176 -3.741 11.625 1.00 96.62 70 ASP A CA 1
ATOM 555 C C . ASP A 1 70 ? -5.252 -5.005 12.473 1.00 96.62 70 ASP A C 1
ATOM 557 O O . ASP A 1 70 ? -5.269 -6.145 11.986 1.00 96.62 70 ASP A O 1
ATOM 561 N N . TRP A 1 71 ? -5.281 -4.792 13.781 1.00 95.56 71 TRP A N 1
ATOM 562 C CA . TRP A 1 71 ? -5.293 -5.887 14.721 1.00 95.56 71 TRP A CA 1
ATOM 563 C C . TRP A 1 71 ? -6.701 -6.463 14.857 1.00 95.56 71 TRP A C 1
ATOM 565 O O . TRP A 1 71 ? -7.580 -5.897 15.504 1.00 95.56 71 TRP A O 1
ATOM 575 N N . LEU A 1 72 ? -6.899 -7.654 14.295 1.00 92.94 72 LEU A N 1
ATOM 576 C CA . LEU A 1 72 ? -8.106 -8.435 14.528 1.00 92.94 72 LEU A CA 1
ATOM 577 C C . LEU A 1 72 ? -8.036 -9.123 15.902 1.00 92.94 72 LEU A C 1
ATOM 579 O O . LEU A 1 72 ? -7.450 -10.203 16.047 1.00 92.94 72 LEU A O 1
ATOM 583 N N . PHE A 1 73 ? -8.639 -8.507 16.919 1.00 91.19 73 PHE A N 1
ATOM 584 C CA . PHE A 1 73 ? -8.679 -9.039 18.290 1.00 91.19 73 PHE A CA 1
ATOM 585 C C . PHE A 1 73 ? -10.006 -9.724 18.656 1.00 91.19 73 PHE A C 1
ATOM 587 O O . PHE A 1 73 ? -10.025 -10.534 19.578 1.00 91.19 73 PHE A O 1
ATOM 594 N N . SER A 1 74 ? -11.089 -9.492 17.906 1.00 91.94 74 SER A N 1
ATOM 595 C CA . SER A 1 74 ? -12.382 -10.152 18.136 1.00 91.94 74 SER A CA 1
ATOM 596 C C . SER A 1 74 ? -12.303 -11.670 17.916 1.00 91.94 74 SER A C 1
ATOM 598 O O . SER A 1 74 ? -11.575 -12.157 17.044 1.00 91.94 74 SER A O 1
ATOM 600 N N . ARG A 1 75 ? -13.021 -12.452 18.732 1.00 93.44 75 ARG A N 1
ATOM 601 C CA . ARG A 1 75 ? -13.006 -13.926 18.691 1.00 93.44 75 ARG A CA 1
ATOM 602 C C . ARG A 1 75 ? -14.412 -14.493 18.838 1.00 93.44 75 ARG A C 1
ATOM 604 O O . ARG A 1 75 ? -15.180 -14.043 19.675 1.00 93.44 75 ARG A O 1
ATOM 611 N N . GLN A 1 76 ? -14.716 -15.548 18.085 1.00 94.00 76 GLN A N 1
ATOM 612 C CA . GLN A 1 76 ? -15.952 -16.324 18.232 1.00 94.00 76 GLN A CA 1
ATOM 613 C C . GLN A 1 76 ? -15.746 -17.438 19.272 1.00 94.00 76 GLN A C 1
ATOM 615 O O . GLN A 1 76 ? -15.723 -18.628 18.948 1.00 94.00 76 GLN A O 1
ATOM 620 N N . ARG A 1 77 ? -15.490 -17.049 20.527 1.00 93.44 77 ARG A N 1
ATOM 621 C CA . ARG A 1 77 ? -15.244 -17.954 21.661 1.00 93.44 77 ARG A CA 1
ATOM 622 C C . ARG A 1 77 ? -15.982 -17.436 22.890 1.00 93.44 77 ARG A C 1
ATOM 624 O O . ARG A 1 77 ? -15.959 -16.241 23.135 1.00 93.44 77 ARG A O 1
ATOM 631 N N . TYR A 1 78 ? -16.578 -18.344 23.664 1.00 92.88 78 TYR A N 1
ATOM 632 C CA . TYR A 1 78 ? -17.222 -17.996 24.935 1.00 92.88 78 TYR A CA 1
ATOM 633 C C . TYR A 1 78 ? -16.203 -17.527 25.983 1.00 92.88 78 TYR A C 1
ATOM 635 O O . TYR A 1 78 ? -16.422 -16.538 26.663 1.00 92.88 78 TYR A O 1
ATOM 643 N N . TRP A 1 79 ? -15.063 -18.216 26.098 1.00 94.81 79 TRP A N 1
ATOM 644 C CA . TRP A 1 79 ? -14.059 -17.913 27.121 1.00 94.81 79 TRP A CA 1
ATOM 645 C C . TRP A 1 79 ? -13.135 -16.762 26.694 1.00 94.81 79 TRP A C 1
ATOM 647 O O . TRP A 1 79 ? -12.025 -16.989 26.206 1.00 94.81 79 TRP A O 1
ATOM 657 N N . GLY A 1 80 ? -13.624 -15.533 26.840 1.00 92.31 80 GLY A N 1
ATOM 658 C CA . GLY A 1 80 ? -12.910 -14.291 26.559 1.00 92.31 80 GLY A CA 1
ATOM 659 C C . GLY A 1 80 ? -13.635 -13.087 27.161 1.00 92.31 80 GLY A C 1
ATOM 660 O O . GLY A 1 80 ? -14.755 -13.215 27.646 1.00 92.31 80 GLY A O 1
ATOM 661 N N . GLU A 1 81 ? -12.988 -11.926 27.142 1.00 93.56 81 GLU A N 1
ATOM 662 C CA . GLU A 1 81 ? -13.609 -10.675 27.584 1.00 93.56 81 GLU A CA 1
ATOM 663 C C . GLU A 1 81 ? -14.736 -10.262 26.616 1.00 93.56 81 GLU A C 1
ATOM 665 O O . GLU A 1 81 ? -14.504 -10.223 25.399 1.00 93.56 81 GLU A O 1
ATOM 670 N N . PRO A 1 82 ? -15.950 -9.963 27.113 1.00 94.69 82 PRO A N 1
ATOM 671 C CA . PRO A 1 82 ? -17.028 -9.434 26.287 1.00 94.69 82 PRO A CA 1
ATOM 672 C C . PRO A 1 82 ? -16.655 -8.090 25.645 1.00 94.69 82 PRO A C 1
ATOM 674 O O . PRO A 1 82 ? -16.157 -7.187 26.312 1.00 94.69 82 PRO A O 1
ATOM 677 N N . ILE A 1 83 ? -16.936 -7.927 24.349 1.00 95.88 83 ILE A N 1
ATOM 678 C CA . ILE A 1 83 ? -16.737 -6.646 23.655 1.00 95.88 83 ILE A CA 1
ATOM 679 C C . ILE A 1 83 ? -17.863 -5.686 24.088 1.00 95.88 83 ILE A C 1
ATOM 681 O O . ILE A 1 83 ? -19.027 -6.009 23.846 1.00 95.88 83 ILE A O 1
ATOM 685 N N . PRO A 1 84 ? -17.566 -4.514 24.685 1.00 96.31 84 PRO A N 1
ATOM 686 C CA . PRO A 1 84 ? -18.571 -3.624 25.276 1.00 96.31 84 PRO A CA 1
ATOM 687 C C . PRO A 1 84 ? -19.266 -2.744 24.220 1.00 96.31 84 PRO A C 1
ATOM 689 O O . PRO A 1 84 ? -19.263 -1.516 24.314 1.00 96.31 84 PRO A O 1
ATOM 692 N N . ILE A 1 85 ? -19.848 -3.371 23.195 1.00 96.75 85 ILE A N 1
ATOM 693 C CA . ILE A 1 85 ? -20.612 -2.716 22.126 1.00 96.75 85 ILE A CA 1
ATOM 694 C C . ILE A 1 85 ? -22.047 -3.245 22.134 1.00 96.75 85 ILE A C 1
ATOM 696 O O . ILE A 1 85 ? -22.278 -4.450 22.076 1.00 96.75 85 ILE A O 1
ATOM 700 N N . ILE A 1 86 ? -23.007 -2.325 22.180 1.00 96.38 86 ILE A N 1
ATOM 701 C CA . ILE A 1 86 ? -24.439 -2.596 22.064 1.00 96.38 86 ILE A CA 1
ATOM 702 C C . ILE A 1 86 ? -24.837 -2.413 20.602 1.00 96.38 86 ILE A C 1
ATOM 704 O O . ILE A 1 86 ? -24.497 -1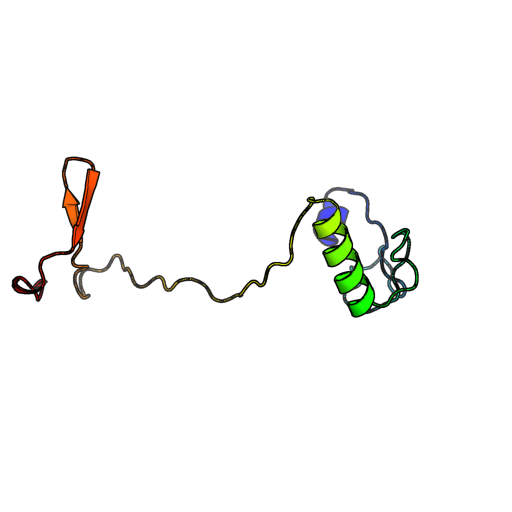.401 19.986 1.00 96.38 86 ILE A O 1
ATOM 708 N N . HIS A 1 87 ? -25.577 -3.379 20.064 1.00 96.75 87 HIS A N 1
ATOM 709 C CA . HIS A 1 87 ? -26.216 -3.285 18.756 1.00 96.75 87 HIS A CA 1
ATOM 710 C C . HIS A 1 87 ? -27.716 -3.059 18.948 1.00 96.75 87 HIS A C 1
ATOM 712 O O . HIS A 1 87 ? -28.384 -3.868 19.592 1.00 96.75 87 HIS A O 1
ATOM 718 N N . TRP A 1 88 ? -28.232 -1.961 18.404 1.00 97.56 88 TRP A N 1
ATOM 719 C CA . TRP A 1 88 ? -29.627 -1.556 18.559 1.00 97.56 88 TRP A CA 1
ATOM 720 C C . TRP A 1 88 ? -30.503 -2.099 17.425 1.00 97.56 88 TRP A C 1
ATOM 722 O O . TRP A 1 88 ? -30.023 -2.377 16.325 1.00 97.56 88 TRP A O 1
ATOM 732 N N . GLU A 1 89 ? -31.808 -2.224 17.675 1.00 97.06 89 GLU A N 1
ATOM 733 C CA . GLU A 1 89 ? -32.781 -2.710 16.679 1.00 97.06 89 GLU A CA 1
ATOM 734 C C . GLU A 1 89 ? -32.906 -1.785 15.457 1.00 97.06 89 GLU A C 1
ATOM 736 O O . GLU A 1 89 ? -33.276 -2.234 14.373 1.00 97.06 89 GLU A O 1
ATOM 741 N N . ASP A 1 90 ? -32.557 -0.505 15.610 1.00 96.44 90 ASP A N 1
ATOM 742 C CA . ASP A 1 90 ? -32.526 0.482 14.526 1.00 96.44 90 ASP A CA 1
ATOM 743 C C . ASP A 1 90 ? -31.269 0.385 13.634 1.00 96.44 90 ASP A C 1
ATOM 745 O O . ASP A 1 90 ? -31.135 1.134 12.665 1.00 96.44 90 ASP A O 1
ATOM 749 N N . GLY A 1 91 ? -30.355 -0.543 13.942 1.00 96.50 91 GLY A N 1
ATOM 750 C CA . GLY A 1 91 ? -29.113 -0.780 13.206 1.00 96.50 91 GLY A CA 1
ATOM 751 C C . GLY A 1 91 ? -27.924 0.072 13.657 1.00 96.50 91 GLY A C 1
ATOM 752 O O . GLY A 1 91 ? -26.833 -0.075 13.102 1.00 96.50 91 GLY A O 1
ATOM 753 N N . THR A 1 92 ? -28.086 0.945 14.653 1.00 97.50 92 THR A N 1
ATOM 754 C CA . THR A 1 92 ? -26.976 1.723 15.217 1.00 97.50 92 THR A CA 1
ATOM 755 C C . THR A 1 92 ? -26.170 0.912 16.236 1.00 97.50 92 THR A C 1
ATOM 757 O O . THR A 1 92 ? -26.527 -0.204 16.626 1.00 97.50 92 THR A O 1
ATOM 760 N N . SER A 1 93 ? -25.010 1.429 16.649 1.00 97.44 93 SER A N 1
ATOM 761 C CA . SER A 1 93 ? -24.177 0.795 17.676 1.00 97.44 93 SER A CA 1
ATOM 762 C C . SER A 1 93 ? -23.558 1.835 18.601 1.00 97.44 93 SER A C 1
ATOM 764 O O . SER A 1 93 ? -23.133 2.898 18.149 1.00 97.44 93 SER A O 1
ATOM 766 N N . THR A 1 94 ? -23.492 1.520 19.892 1.00 97.50 94 THR A N 1
ATOM 767 C CA . THR A 1 94 ? -22.895 2.387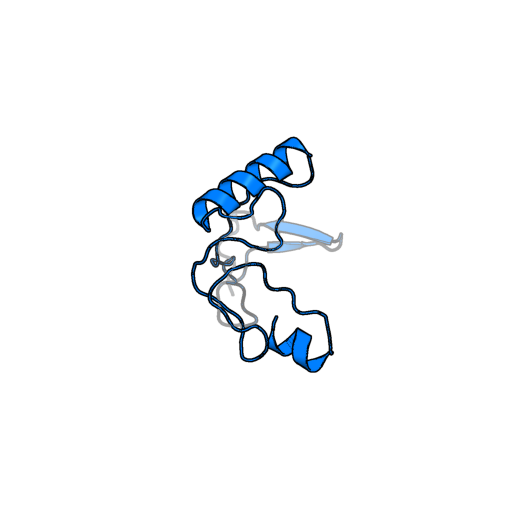 20.920 1.00 97.50 94 THR A CA 1
ATOM 768 C C . THR A 1 94 ? -22.022 1.577 21.869 1.00 97.50 94 THR A C 1
ATOM 770 O O . THR A 1 94 ? -22.229 0.378 22.040 1.00 97.50 94 THR A O 1
ATOM 773 N N . ALA A 1 95 ? -21.053 2.225 22.510 1.00 97.44 95 ALA A N 1
ATOM 774 C CA . ALA A 1 95 ? -20.299 1.604 23.594 1.00 97.44 95 ALA A CA 1
ATOM 775 C C . ALA A 1 95 ? -21.124 1.565 24.892 1.00 97.44 95 ALA A C 1
ATOM 777 O O . ALA A 1 95 ? -21.952 2.449 25.125 1.00 97.44 95 ALA A O 1
ATOM 778 N N . VAL A 1 96 ? -20.883 0.557 25.733 1.00 97.00 96 VAL A N 1
ATOM 779 C CA . VAL A 1 96 ? -21.411 0.507 27.108 1.00 97.00 96 VAL A CA 1
ATOM 780 C C . VAL A 1 96 ? -20.824 1.679 27.921 1.00 97.00 96 VAL A C 1
ATOM 782 O O . VAL A 1 96 ? -19.624 1.943 27.791 1.00 97.00 96 VAL A O 1
ATOM 785 N N . PRO A 1 97 ? -21.615 2.395 28.746 1.00 97.06 97 PRO A N 1
ATOM 786 C CA . PRO A 1 97 ? -21.098 3.460 29.607 1.00 97.06 97 PRO A CA 1
ATOM 787 C C . PRO A 1 97 ? -20.007 2.969 30.569 1.00 97.06 97 PRO A C 1
ATOM 789 O O . PRO A 1 97 ? -20.116 1.887 31.138 1.00 97.06 97 PRO A O 1
ATOM 792 N N . GLU A 1 98 ? -18.980 3.788 30.821 1.00 96.69 98 GLU A N 1
ATOM 793 C CA . GLU A 1 98 ? -17.848 3.412 31.690 1.00 96.69 98 GLU A CA 1
ATOM 794 C C . GLU A 1 98 ? -18.290 3.030 33.113 1.00 96.69 98 GLU A C 1
ATOM 796 O O . GLU A 1 98 ? -17.757 2.093 33.701 1.00 96.69 98 GLU A O 1
ATOM 801 N N . SER A 1 99 ? -19.320 3.697 33.643 1.00 97.38 99 SER A N 1
ATOM 802 C CA . SER A 1 99 ? -19.903 3.405 34.960 1.00 97.38 99 SER A CA 1
ATOM 803 C C . SER A 1 99 ? -20.598 2.044 35.060 1.00 97.38 99 SER A C 1
ATOM 805 O O . SER A 1 99 ? -20.917 1.612 36.164 1.00 97.38 99 SER A O 1
ATOM 807 N N . GLU A 1 100 ? -20.876 1.401 33.925 1.00 96.06 100 GLU A N 1
ATOM 808 C CA . GLU A 1 100 ? -21.513 0.082 33.838 1.00 96.06 100 GLU A CA 1
ATOM 809 C C . GLU A 1 100 ? -20.494 -1.038 33.561 1.00 96.06 100 GLU A C 1
ATOM 811 O O . GLU A 1 100 ? -20.863 -2.209 33.482 1.00 96.06 100 GLU A O 1
ATOM 816 N N . LEU A 1 101 ? -19.205 -0.701 33.441 1.00 96.19 101 LEU A N 1
ATOM 817 C CA . LEU A 1 101 ? -18.124 -1.676 33.338 1.00 96.19 101 LEU A CA 1
ATOM 818 C C . LEU A 1 101 ? -17.740 -2.225 34.730 1.00 96.19 101 LEU A C 1
ATOM 820 O O . LEU A 1 101 ? -17.826 -1.504 35.727 1.00 96.19 101 LEU A O 1
ATOM 824 N N . PRO A 1 102 ? -17.253 -3.479 34.824 1.00 94.56 102 PRO A N 1
ATOM 825 C CA . PRO A 1 102 ? -16.996 -4.416 33.728 1.00 94.56 102 PRO A CA 1
ATOM 826 C C . PRO A 1 102 ? -18.254 -5.154 33.248 1.00 94.56 102 PRO A C 1
ATOM 828 O O . PRO A 1 102 ? -19.127 -5.506 34.040 1.00 94.56 102 PRO A O 1
ATOM 831 N N . LEU A 1 103 ? -18.292 -5.480 31.951 1.00 93.25 103 LEU A N 1
ATOM 832 C CA . LEU A 1 103 ? -19.289 -6.394 31.396 1.00 93.25 103 LEU A CA 1
ATOM 833 C C . LEU A 1 103 ? -18.922 -7.832 31.793 1.00 93.25 103 LEU A C 1
ATOM 835 O O . LEU A 1 103 ? -17.936 -8.390 31.310 1.00 93.25 103 LEU A O 1
ATOM 839 N N . VAL A 1 104 ? -19.684 -8.407 32.722 1.00 92.06 104 VAL A N 1
ATOM 840 C CA . VAL A 1 104 ? -19.431 -9.750 33.264 1.00 92.06 104 VAL A CA 1
ATOM 841 C C . VAL A 1 104 ? -19.888 -10.820 32.264 1.00 92.06 104 VAL A C 1
ATOM 843 O O . VAL A 1 104 ? -20.959 -10.685 31.671 1.00 92.06 104 VAL A O 1
ATOM 846 N N . LEU A 1 105 ? -19.058 -11.857 32.080 1.00 87.06 105 LEU A N 1
ATOM 847 C CA . LEU A 1 105 ? -19.323 -13.024 31.226 1.00 87.06 105 LEU A CA 1
ATOM 848 C C . LEU A 1 105 ? -20.414 -13.939 31.802 1.00 87.06 105 LEU A C 1
ATOM 850 O O . LEU A 1 105 ? -20.371 -14.197 33.028 1.00 87.06 105 LEU A O 1
#

Organism: NCBI:txid408170

pLDDT: mean 94.53, std 3.13, range [83.0, 97.69]